Protein AF-A0A1W9TMQ6-F1 (afdb_monomer_lite)

Structure (mmCIF, N/CA/C/O backbone):
data_AF-A0A1W9TMQ6-F1
#
_entry.id   AF-A0A1W9TMQ6-F1
#
loop_
_atom_site.group_PDB
_atom_site.id
_atom_site.type_symbol
_atom_site.label_atom_id
_atom_site.label_alt_id
_atom_site.label_comp_id
_atom_site.label_asym_id
_atom_site.label_entity_id
_atom_site.label_seq_id
_atom_site.pdbx_PDB_ins_code
_atom_site.Cartn_x
_atom_site.Cartn_y
_atom_site.Cartn_z
_atom_site.occupancy
_atom_site.B_iso_or_equiv
_atom_site.auth_seq_id
_atom_site.auth_comp_id
_atom_site.auth_asym_id
_atom_site.auth_atom_id
_atom_site.pdbx_PDB_model_num
ATOM 1 N N . MET A 1 1 ? 16.434 -8.271 -24.098 1.00 42.06 1 MET A N 1
ATOM 2 C CA . MET A 1 1 ? 15.988 -7.238 -23.135 1.00 42.06 1 MET A CA 1
ATOM 3 C C . MET A 1 1 ? 14.821 -7.802 -22.342 1.00 42.06 1 MET A C 1
ATOM 5 O O . MET A 1 1 ? 13.825 -8.167 -22.948 1.00 42.06 1 MET A O 1
ATOM 9 N N . GLY A 1 2 ? 14.970 -7.979 -21.026 1.00 61.38 2 GLY A N 1
ATOM 10 C CA . GLY A 1 2 ? 13.884 -8.468 -20.172 1.00 61.38 2 GLY A CA 1
ATOM 11 C C . GLY A 1 2 ? 12.841 -7.374 -19.952 1.00 61.38 2 GLY A C 1
ATOM 12 O O . GLY A 1 2 ? 13.200 -6.239 -19.654 1.00 61.38 2 GLY A O 1
ATOM 13 N N . ILE A 1 3 ? 11.561 -7.700 -20.120 1.00 63.91 3 ILE A N 1
ATOM 14 C CA . ILE A 1 3 ? 10.454 -6.761 -19.916 1.00 63.91 3 ILE A CA 1
ATOM 15 C C . ILE A 1 3 ? 10.335 -6.514 -18.408 1.00 63.91 3 ILE A C 1
ATOM 17 O O . ILE A 1 3 ? 9.911 -7.397 -17.659 1.00 63.91 3 ILE A O 1
ATOM 21 N N . MET A 1 4 ? 10.755 -5.338 -17.944 1.00 67.44 4 MET A N 1
ATOM 22 C CA . MET A 1 4 ? 10.622 -4.957 -16.541 1.00 67.44 4 MET A CA 1
ATOM 23 C C . MET A 1 4 ? 9.150 -4.648 -16.259 1.00 67.44 4 MET A C 1
ATOM 25 O O . MET A 1 4 ? 8.605 -3.675 -16.775 1.00 67.44 4 MET A O 1
ATOM 29 N N . LYS A 1 5 ? 8.488 -5.508 -15.479 1.00 77.19 5 LYS A N 1
ATOM 30 C CA . LYS A 1 5 ? 7.111 -5.273 -15.033 1.00 77.19 5 LYS A CA 1
ATOM 31 C C . LYS A 1 5 ? 7.126 -4.291 -13.865 1.00 77.19 5 LYS A C 1
ATOM 33 O O . LYS A 1 5 ? 7.811 -4.519 -12.866 1.00 77.19 5 LYS A O 1
ATOM 38 N N . TRP A 1 6 ? 6.363 -3.219 -14.014 1.00 81.62 6 TRP A N 1
ATOM 39 C CA . TRP A 1 6 ? 6.085 -2.249 -12.964 1.00 81.62 6 TRP A CA 1
ATOM 40 C C . TRP A 1 6 ? 4.710 -2.542 -12.376 1.00 81.62 6 TRP A C 1
ATOM 42 O O . TRP A 1 6 ? 3.796 -2.942 -13.098 1.00 81.62 6 TRP A O 1
ATOM 52 N N . TYR A 1 7 ? 4.585 -2.387 -11.063 1.00 88.19 7 TYR A N 1
ATOM 53 C CA . TYR A 1 7 ? 3.319 -2.511 -10.357 1.00 88.19 7 TYR A CA 1
ATOM 54 C C . TYR A 1 7 ? 2.983 -1.165 -9.724 1.00 88.19 7 TYR A C 1
ATOM 56 O O . TYR A 1 7 ? 3.797 -0.612 -8.986 1.00 88.19 7 TYR A O 1
ATOM 64 N N . GLU A 1 8 ? 1.804 -0.638 -10.031 1.00 88.94 8 GLU A N 1
ATOM 65 C CA . GLU A 1 8 ? 1.311 0.610 -9.458 1.00 88.94 8 GLU A CA 1
ATOM 66 C C . GLU A 1 8 ? 0.428 0.312 -8.245 1.00 88.94 8 GLU A C 1
ATOM 68 O O . GLU A 1 8 ? -0.428 -0.578 -8.288 1.00 88.94 8 GLU A O 1
ATOM 73 N 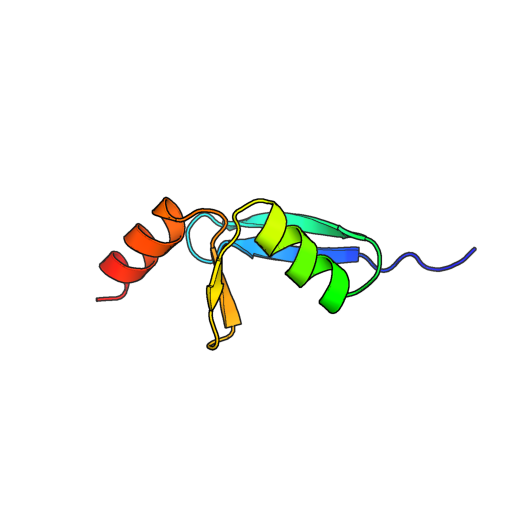N . ILE A 1 9 ? 0.655 1.041 -7.154 1.00 89.81 9 ILE A N 1
ATOM 74 C CA . ILE A 1 9 ? -0.233 1.068 -5.992 1.00 89.81 9 ILE A CA 1
ATOM 75 C C . ILE A 1 9 ? -0.634 2.517 -5.757 1.00 89.81 9 ILE A C 1
ATOM 77 O O . ILE A 1 9 ? 0.226 3.362 -5.508 1.00 89.81 9 ILE A O 1
ATOM 81 N N . SER A 1 10 ? -1.937 2.777 -5.793 1.00 90.50 10 SER A N 1
ATOM 82 C CA . SER A 1 10 ? -2.502 4.119 -5.678 1.00 90.50 10 SER A CA 1
ATOM 83 C C . SER A 1 10 ? -3.367 4.230 -4.432 1.00 90.50 10 SER A C 1
ATOM 85 O O . SER A 1 10 ? -4.121 3.316 -4.112 1.00 90.50 10 SER A O 1
ATOM 87 N N . CYS A 1 11 ? -3.208 5.331 -3.698 1.00 90.38 11 CYS A N 1
ATOM 88 C CA . CYS A 1 11 ? -4.002 5.627 -2.511 1.00 90.38 11 CYS A CA 1
ATOM 89 C C . CYS A 1 11 ? -5.467 5.856 -2.904 1.00 90.38 11 CYS A C 1
ATOM 91 O O . CYS A 1 11 ? -5.745 6.742 -3.707 1.00 90.38 11 CYS A O 1
ATOM 93 N N . ASP A 1 12 ? -6.390 5.112 -2.297 1.00 88.69 12 ASP A N 1
ATOM 94 C CA . ASP A 1 12 ? -7.836 5.185 -2.558 1.00 88.69 12 ASP A CA 1
ATOM 95 C C . ASP A 1 12 ? -8.432 6.539 -2.141 1.00 88.69 12 ASP A C 1
ATOM 97 O O . ASP A 1 12 ? -9.440 6.973 -2.681 1.00 88.69 12 ASP A O 1
ATOM 101 N N . TYR A 1 13 ? -7.791 7.218 -1.184 1.00 87.88 13 TYR A N 1
ATOM 102 C CA . TYR A 1 13 ? -8.251 8.502 -0.658 1.00 87.88 13 TYR A CA 1
ATOM 103 C C . TYR A 1 13 ? -7.715 9.696 -1.459 1.00 87.88 13 TYR A C 1
ATOM 105 O O . TYR A 1 13 ? -8.476 10.454 -2.045 1.00 87.88 13 TYR A O 1
ATOM 113 N N . CYS A 1 14 ? -6.390 9.876 -1.504 1.00 88.00 14 CYS A N 1
ATOM 114 C CA . CYS A 1 14 ? -5.778 11.053 -2.134 1.00 88.00 14 CYS A CA 1
ATOM 115 C C . CYS A 1 14 ? -5.350 10.830 -3.593 1.00 88.00 14 CYS A C 1
ATOM 117 O O . CYS A 1 14 ? -4.787 11.735 -4.206 1.00 88.00 14 CYS A O 1
ATOM 119 N N . GLY A 1 15 ? -5.518 9.620 -4.136 1.00 86.88 15 GLY A N 1
ATOM 120 C CA . GLY A 1 15 ? -5.121 9.277 -5.506 1.00 86.88 15 GLY A CA 1
ATOM 121 C C . GLY A 1 15 ? -3.610 9.196 -5.747 1.00 86.88 15 GLY A C 1
ATOM 122 O O . GLY A 1 15 ? -3.184 8.958 -6.873 1.00 86.88 15 GLY A O 1
ATOM 123 N N . SER A 1 16 ? -2.774 9.380 -4.718 1.00 87.12 16 SER A N 1
ATOM 124 C CA . SER A 1 16 ? -1.314 9.316 -4.868 1.00 87.12 16 SER A CA 1
ATOM 125 C C . SER A 1 16 ? -0.861 7.910 -5.271 1.00 87.12 16 SER A C 1
ATOM 127 O O . SER A 1 16 ? -1.006 6.965 -4.491 1.00 87.12 16 SER A O 1
ATOM 129 N N . GLY A 1 17 ? -0.309 7.788 -6.479 1.00 86.50 17 GLY A N 1
ATOM 130 C CA . GLY A 1 17 ? 0.239 6.557 -7.050 1.0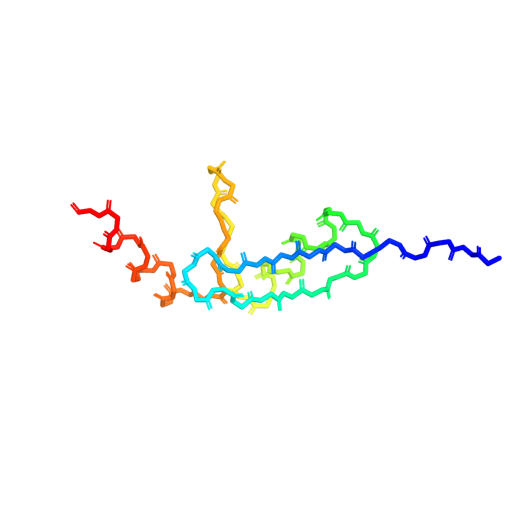0 86.50 17 GLY A CA 1
ATOM 131 C C . GLY A 1 17 ? 1.734 6.392 -6.793 1.00 86.50 17 GLY A C 1
ATOM 132 O O . GLY A 1 17 ? 2.497 7.353 -6.864 1.00 86.50 17 GLY A O 1
ATOM 133 N N . GLN A 1 18 ? 2.163 5.163 -6.509 1.00 86.19 18 GLN A N 1
ATOM 134 C CA . GLN A 1 18 ? 3.572 4.780 -6.426 1.00 86.19 18 GLN A CA 1
ATOM 135 C C . GLN A 1 18 ? 3.860 3.590 -7.341 1.00 86.19 18 GLN A C 1
ATOM 137 O O . GLN A 1 18 ? 3.128 2.597 -7.344 1.00 86.19 18 GLN A O 1
ATOM 142 N N . HIS A 1 19 ? 4.963 3.675 -8.088 1.00 88.88 19 HIS A N 1
ATOM 143 C CA . HIS A 1 19 ? 5.433 2.609 -8.970 1.00 88.88 19 HIS A CA 1
ATOM 144 C C . HIS A 1 19 ? 6.529 1.793 -8.305 1.00 88.88 19 HIS A C 1
ATOM 146 O O . HIS A 1 19 ? 7.576 2.313 -7.923 1.00 88.88 19 HIS A O 1
ATOM 152 N N . PHE A 1 20 ? 6.314 0.485 -8.239 1.00 87.62 20 PHE A N 1
ATOM 153 C CA . PHE A 1 20 ? 7.285 -0.456 -7.710 1.00 87.62 20 PHE A CA 1
ATOM 154 C C . PHE A 1 20 ? 7.804 -1.369 -8.819 1.00 87.62 20 PHE A C 1
ATOM 156 O O . PHE A 1 20 ? 7.019 -1.887 -9.623 1.00 87.62 20 PHE A O 1
ATOM 163 N N . PRO A 1 21 ? 9.120 -1.614 -8.870 1.00 82.94 21 PRO A N 1
ATOM 164 C CA . PRO A 1 21 ? 9.683 -2.560 -9.815 1.00 82.94 21 PRO A CA 1
ATOM 165 C C . PRO A 1 21 ? 9.359 -4.003 -9.400 1.00 82.94 21 PRO A C 1
ATOM 167 O O . PRO A 1 21 ? 9.198 -4.302 -8.217 1.00 82.94 21 PRO A O 1
ATOM 170 N N . LYS A 1 22 ? 9.392 -4.927 -10.367 1.00 80.25 22 LYS A N 1
ATOM 171 C CA . LYS A 1 22 ? 9.366 -6.396 -10.193 1.00 80.25 22 LYS A CA 1
ATOM 172 C C . LYS A 1 22 ? 7.978 -7.040 -10.134 1.00 80.25 22 LYS A C 1
ATOM 174 O O . LYS A 1 22 ? 7.523 -7.586 -11.137 1.00 80.25 22 LYS A O 1
ATOM 179 N N . SER A 1 23 ? 7.375 -7.131 -8.948 1.00 85.00 23 SER A N 1
ATOM 180 C CA . SER A 1 23 ? 6.223 -8.005 -8.686 1.00 85.00 23 SER A CA 1
ATOM 181 C C . SER A 1 23 ? 5.266 -7.403 -7.664 1.00 85.00 23 SER A C 1
ATOM 183 O O . SER A 1 23 ? 5.667 -6.616 -6.809 1.00 85.00 23 SER A O 1
ATOM 185 N N . LYS A 1 24 ? 3.998 -7.833 -7.711 1.00 84.94 24 LYS A N 1
ATOM 186 C CA . LYS A 1 24 ? 2.958 -7.397 -6.768 1.00 84.94 24 LYS A CA 1
ATOM 187 C C . LYS A 1 24 ? 3.363 -7.641 -5.311 1.00 84.94 24 LYS A C 1
ATOM 189 O O . LYS A 1 24 ? 3.225 -6.751 -4.490 1.00 84.94 24 LYS A O 1
ATOM 194 N N . PHE A 1 25 ? 3.909 -8.814 -4.988 1.00 87.12 25 PHE A N 1
ATOM 195 C CA . PHE A 1 25 ? 4.349 -9.127 -3.622 1.00 87.12 25 PHE A CA 1
ATOM 196 C C . PHE A 1 25 ? 5.435 -8.171 -3.117 1.00 87.12 25 PHE A C 1
ATOM 198 O O . PHE A 1 25 ? 5.355 -7.701 -1.984 1.00 87.12 25 PHE A O 1
ATOM 205 N N . PHE A 1 26 ? 6.418 -7.852 -3.965 1.00 88.94 26 PHE A N 1
ATOM 206 C CA . PHE A 1 26 ? 7.457 -6.883 -3.628 1.00 88.94 26 PHE A CA 1
ATOM 207 C C . PHE A 1 26 ? 6.862 -5.483 -3.429 1.00 88.94 26 PHE A C 1
ATOM 209 O O . PHE A 1 26 ? 7.122 -4.855 -2.407 1.00 88.94 26 PHE A O 1
ATOM 216 N N . ALA A 1 27 ? 5.997 -5.045 -4.349 1.00 89.50 27 ALA A N 1
ATOM 217 C CA . ALA A 1 27 ? 5.313 -3.757 -4.276 1.00 89.50 27 ALA A CA 1
ATOM 218 C C . ALA A 1 27 ? 4.518 -3.592 -2.972 1.00 89.50 27 ALA A C 1
ATO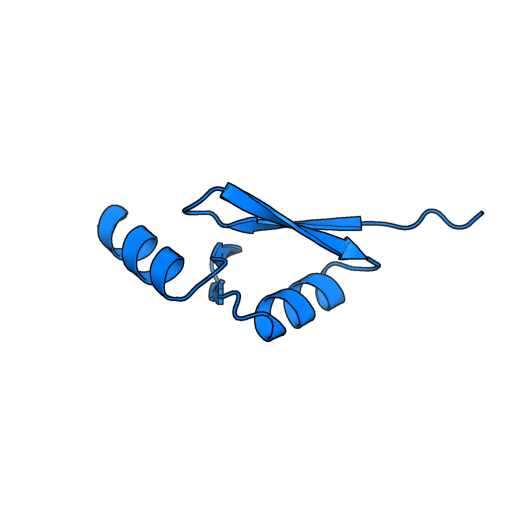M 220 O O . ALA A 1 27 ? 4.662 -2.588 -2.289 1.00 89.50 27 ALA A O 1
ATOM 221 N N . LEU A 1 28 ? 3.734 -4.603 -2.580 1.00 89.06 28 LEU A N 1
ATOM 222 C CA . LEU A 1 28 ? 2.948 -4.579 -1.341 1.00 89.06 28 LEU A CA 1
ATOM 223 C C . LEU A 1 28 ? 3.837 -4.506 -0.090 1.00 89.06 28 LEU A C 1
ATOM 225 O O . LEU A 1 28 ? 3.501 -3.811 0.868 1.00 89.06 28 LEU A O 1
ATOM 229 N N . SER A 1 29 ? 4.958 -5.232 -0.086 1.00 90.19 29 SER A N 1
ATOM 230 C CA . SER A 1 29 ? 5.907 -5.214 1.030 1.00 90.19 29 SER A CA 1
ATOM 231 C C . SER A 1 29 ? 6.575 -3.847 1.170 1.00 90.19 29 SER A C 1
ATOM 233 O O . SER A 1 29 ? 6.613 -3.296 2.268 1.00 90.19 29 SER A O 1
ATOM 235 N N . GLU A 1 30 ? 7.069 -3.276 0.072 1.00 90.88 30 GLU A N 1
ATOM 236 C CA . GLU A 1 30 ? 7.719 -1.962 0.086 1.00 90.88 30 GLU A CA 1
ATOM 237 C C . GLU A 1 30 ? 6.723 -0.841 0.390 1.00 90.88 30 GLU A C 1
ATOM 239 O O . GLU A 1 30 ? 7.015 0.021 1.214 1.00 90.88 30 GLU A O 1
ATOM 244 N N . TYR A 1 31 ? 5.508 -0.905 -0.160 1.00 88.31 31 TYR A N 1
ATOM 245 C CA . TYR A 1 31 ? 4.442 0.046 0.157 1.00 88.31 31 TYR A CA 1
ATOM 246 C C . TYR A 1 31 ? 4.142 0.083 1.660 1.00 88.31 31 TYR A C 1
ATOM 248 O O . TYR A 1 31 ? 4.048 1.164 2.237 1.00 88.31 31 TYR A O 1
ATOM 256 N N . LYS A 1 32 ? 4.094 -1.081 2.330 1.00 88.25 32 LYS A N 1
ATOM 257 C CA . LYS A 1 32 ? 3.977 -1.144 3.798 1.00 88.25 32 LYS A CA 1
ATOM 258 C C . LYS A 1 32 ? 5.185 -0.545 4.518 1.00 88.25 32 LYS A C 1
ATOM 260 O O . LYS A 1 32 ? 5.009 0.134 5.526 1.00 88.25 32 LYS A O 1
ATOM 265 N N . ARG A 1 33 ? 6.407 -0.769 4.021 1.00 89.00 33 ARG A N 1
ATOM 266 C CA . ARG A 1 33 ? 7.633 -0.205 4.623 1.00 89.00 33 ARG A CA 1
ATOM 267 C C . ARG A 1 33 ? 7.702 1.314 4.521 1.00 89.00 33 ARG A C 1
ATOM 269 O O . ARG A 1 33 ? 8.242 1.939 5.425 1.00 89.00 33 ARG A O 1
ATOM 276 N N . LEU A 1 34 ? 7.137 1.896 3.467 1.00 88.06 34 LEU A N 1
ATOM 277 C CA . LEU A 1 34 ? 7.042 3.347 3.286 1.00 88.06 34 LEU A CA 1
ATOM 278 C C . LEU A 1 34 ? 5.959 4.000 4.165 1.00 88.06 34 LEU A C 1
ATOM 280 O O . LEU A 1 34 ? 5.799 5.215 4.127 1.00 88.06 34 LEU A O 1
ATOM 284 N N . GLY A 1 35 ? 5.225 3.215 4.962 1.00 87.50 35 GLY A N 1
ATOM 285 C CA . GLY A 1 35 ? 4.133 3.702 5.809 1.00 87.50 35 GLY A CA 1
ATOM 286 C C . GLY A 1 35 ? 2.752 3.616 5.158 1.00 87.50 35 GLY A C 1
ATOM 287 O O . GLY A 1 35 ? 1.773 4.091 5.736 1.00 87.50 35 GLY A O 1
ATOM 288 N N . GLY A 1 36 ? 2.653 2.985 3.986 1.00 90.19 36 GLY A N 1
ATOM 289 C CA . GLY A 1 36 ? 1.384 2.681 3.345 1.00 90.19 36 GLY A CA 1
ATOM 290 C C . GLY A 1 36 ? 0.598 1.609 4.105 1.00 90.19 36 GLY A C 1
ATOM 291 O O . GLY A 1 36 ? 1.138 0.618 4.599 1.00 90.19 36 GLY A O 1
ATOM 292 N N . ILE A 1 37 ? -0.712 1.787 4.182 1.00 90.69 37 ILE A N 1
ATOM 293 C CA . ILE A 1 37 ? -1.648 0.874 4.828 1.00 90.69 37 ILE A CA 1
ATOM 294 C C . ILE A 1 37 ? -2.385 0.104 3.738 1.00 90.69 37 ILE A C 1
ATOM 296 O O . ILE A 1 37 ? -2.918 0.682 2.794 1.00 90.69 37 ILE A O 1
ATOM 300 N N . ILE A 1 38 ? -2.417 -1.218 3.881 1.00 90.31 38 ILE A N 1
ATOM 301 C CA . ILE A 1 38 ? -3.082 -2.129 2.947 1.00 90.31 38 ILE A CA 1
ATOM 302 C C . ILE A 1 38 ? -4.150 -2.877 3.724 1.00 90.31 38 ILE A C 1
ATOM 304 O O . ILE A 1 38 ? -3.825 -3.591 4.680 1.00 90.31 38 ILE A O 1
ATOM 308 N N . LYS A 1 39 ? -5.408 -2.705 3.333 1.00 89.19 39 LYS A N 1
ATOM 309 C CA . LYS A 1 39 ? -6.547 -3.349 3.983 1.00 89.19 39 LYS A CA 1
ATOM 310 C C . LYS A 1 39 ? -6.852 -4.696 3.335 1.00 89.19 39 LYS A C 1
ATOM 312 O O . LYS A 1 39 ? -6.520 -4.939 2.178 1.00 89.19 39 LYS A O 1
ATOM 317 N N . SER A 1 40 ? -7.510 -5.576 4.086 1.00 86.06 40 SER A N 1
ATOM 318 C CA . SER A 1 40 ? -7.896 -6.907 3.600 1.00 86.06 40 SER A CA 1
ATOM 319 C C . SER A 1 40 ? -8.956 -6.866 2.496 1.00 86.06 40 SER A C 1
ATOM 321 O O . SER A 1 40 ? -9.046 -7.814 1.725 1.00 86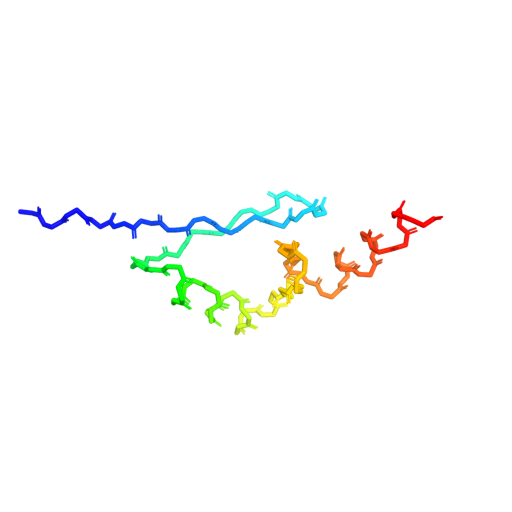.06 40 SER A O 1
ATOM 323 N N . ASP A 1 41 ? -9.731 -5.782 2.399 1.00 85.19 41 ASP A N 1
ATOM 324 C CA . ASP A 1 41 ? -10.699 -5.557 1.316 1.00 85.19 41 ASP A CA 1
ATOM 325 C C . ASP A 1 41 ? -10.040 -5.138 -0.014 1.00 85.19 41 ASP A C 1
ATOM 327 O O . ASP A 1 41 ? -10.704 -5.099 -1.045 1.00 85.19 41 ASP A O 1
ATOM 331 N N . GLY A 1 42 ? -8.727 -4.877 -0.008 1.00 83.56 42 GLY A N 1
ATOM 332 C CA . GLY A 1 42 ? -7.981 -4.436 -1.184 1.00 83.56 42 GLY A CA 1
ATOM 333 C C . GLY A 1 42 ? -7.778 -2.923 -1.277 1.00 83.56 42 GLY A C 1
ATOM 334 O O . GLY A 1 42 ? -7.090 -2.492 -2.197 1.00 83.56 42 GLY A O 1
ATOM 335 N N . SER A 1 43 ? -8.299 -2.126 -0.337 1.00 88.50 43 SER A N 1
ATOM 336 C CA . SER A 1 43 ? -8.014 -0.686 -0.267 1.00 88.50 43 SER A CA 1
ATOM 337 C C . SER A 1 43 ? -6.561 -0.392 0.128 1.00 88.50 43 SER A C 1
ATOM 339 O O . SER A 1 43 ? -5.991 -1.026 1.028 1.00 88.50 43 SER A O 1
ATOM 341 N N . PHE A 1 44 ? -5.985 0.630 -0.506 1.00 90.75 44 PHE A N 1
ATOM 342 C CA . PHE A 1 44 ? -4.627 1.120 -0.264 1.00 90.75 44 PHE A CA 1
ATOM 343 C C . PHE A 1 44 ? -4.665 2.563 0.228 1.00 90.75 44 PHE A C 1
ATOM 345 O O . PHE A 1 44 ? -5.350 3.397 -0.353 1.00 90.75 44 PHE A O 1
ATOM 352 N N . TYR A 1 45 ? -3.896 2.881 1.265 1.00 91.31 45 TYR A N 1
ATOM 353 C CA . TYR A 1 45 ? -3.789 4.237 1.798 1.00 91.31 45 TYR A CA 1
ATOM 354 C C . TYR A 1 45 ? -2.322 4.604 1.977 1.00 91.31 45 TYR A C 1
ATOM 356 O O . TYR A 1 45 ? -1.575 3.857 2.599 1.00 91.31 45 TYR A O 1
ATOM 364 N N . CYS A 1 46 ? -1.889 5.753 1.464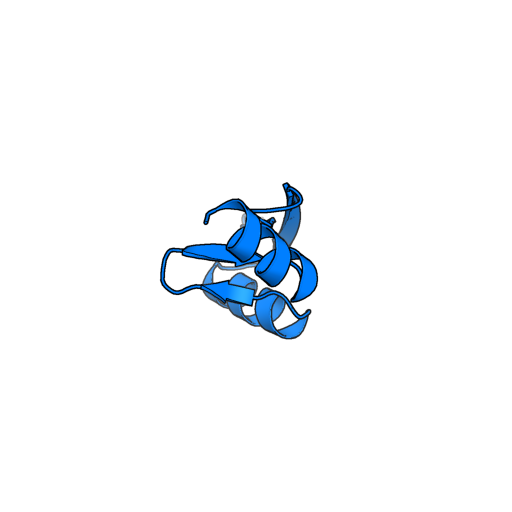 1.00 89.50 46 CYS A N 1
ATOM 365 C CA . CYS A 1 46 ? -0.475 6.140 1.510 1.00 89.50 46 CYS A CA 1
ATOM 366 C C . CYS A 1 46 ? -0.004 6.600 2.896 1.00 89.50 46 CYS A C 1
ATOM 368 O O . CYS A 1 46 ? 1.195 6.697 3.128 1.00 89.50 46 CYS A O 1
ATOM 370 N N . SER A 1 47 ? -0.929 6.899 3.807 1.00 88.56 47 SER A N 1
ATOM 371 C CA . SER A 1 47 ? -0.629 7.322 5.171 1.00 88.56 47 SER A CA 1
ATOM 372 C C . SER A 1 47 ? -1.767 6.956 6.120 1.00 88.56 47 SER A C 1
ATOM 374 O O . SER A 1 47 ? -2.902 6.705 5.699 1.00 88.56 47 SER A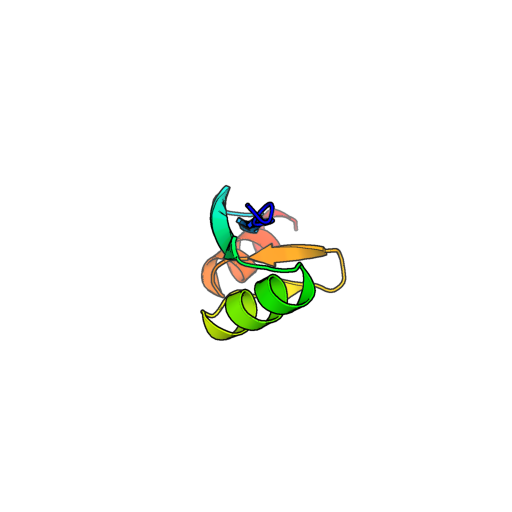 O 1
ATOM 376 N N . LYS A 1 48 ? -1.467 6.970 7.424 1.00 87.69 48 LYS A N 1
ATOM 377 C CA . LYS A 1 48 ? -2.474 6.825 8.485 1.00 87.69 48 LYS A CA 1
ATOM 378 C C . LYS A 1 48 ? -3.561 7.893 8.386 1.00 87.69 48 LYS A C 1
ATOM 380 O O . LYS A 1 48 ? -4.727 7.571 8.541 1.00 87.69 48 LYS A O 1
ATOM 385 N N . GLU A 1 49 ? -3.185 9.123 8.053 1.00 88.75 49 GLU A N 1
ATOM 386 C CA . GLU A 1 49 ? -4.124 10.230 7.876 1.00 88.75 49 GLU A CA 1
ATOM 387 C C . GLU A 1 49 ? -5.104 9.973 6.724 1.00 88.75 49 GLU A C 1
ATOM 389 O O . GLU A 1 49 ? -6.308 10.121 6.905 1.00 88.75 49 GLU A O 1
ATOM 394 N N . CYS A 1 50 ? -4.620 9.522 5.561 1.00 88.38 50 CYS A N 1
ATOM 395 C CA . CYS A 1 50 ? -5.490 9.155 4.439 1.00 88.38 50 CYS A CA 1
ATOM 396 C C . CYS A 1 50 ? -6.420 7.989 4.794 1.00 88.38 50 CYS A C 1
ATOM 398 O O . CYS A 1 50 ? -7.575 7.965 4.379 1.00 88.38 50 CYS A O 1
ATOM 400 N N . TYR A 1 51 ? -5.918 7.023 5.567 1.00 89.06 51 TYR A N 1
ATOM 401 C CA . TYR A 1 51 ? -6.724 5.914 6.067 1.00 89.06 51 TYR A CA 1
ATOM 402 C C . TYR A 1 51 ? -7.820 6.384 7.026 1.00 89.06 51 TYR A C 1
ATOM 404 O O . TYR A 1 51 ? -8.967 5.975 6.877 1.00 89.06 51 TYR A O 1
ATOM 412 N N . GLU A 1 52 ? -7.483 7.234 7.997 1.00 88.56 52 GLU A N 1
ATOM 413 C CA . GLU A 1 52 ? -8.448 7.752 8.965 1.00 88.56 52 GLU A CA 1
ATOM 414 C C . GLU A 1 52 ? -9.499 8.611 8.254 1.00 88.56 52 GLU A C 1
ATOM 416 O O . GLU A 1 52 ? -10.679 8.288 8.349 1.00 88.56 52 GLU A O 1
ATOM 421 N N . ASN A 1 53 ? -9.102 9.604 7.451 1.00 86.50 53 ASN A N 1
ATOM 422 C CA . ASN A 1 53 ? -10.056 10.442 6.713 1.00 86.50 53 ASN A CA 1
ATOM 423 C C . ASN A 1 53 ? -10.942 9.623 5.763 1.00 86.50 53 ASN A C 1
ATOM 425 O O . ASN A 1 53 ? -12.163 9.738 5.818 1.00 86.50 53 ASN A O 1
ATOM 429 N N . GLY A 1 54 ? -10.361 8.716 4.970 1.00 80.56 54 GLY A N 1
ATOM 430 C CA . GLY A 1 54 ? -11.138 7.856 4.075 1.00 80.56 54 GLY A CA 1
ATOM 431 C C . GLY A 1 54 ? -12.070 6.880 4.804 1.00 80.56 54 GLY A C 1
ATOM 432 O O . GLY A 1 54 ? -13.087 6.471 4.247 1.00 80.56 54 GLY A O 1
ATOM 433 N N . TYR A 1 55 ? -11.754 6.504 6.046 1.00 74.81 55 TYR A N 1
ATOM 434 C CA . TYR A 1 55 ? -12.632 5.688 6.886 1.00 74.81 55 TYR A CA 1
ATOM 435 C C . TYR A 1 55 ? -13.770 6.505 7.514 1.00 74.81 55 TYR A C 1
ATOM 437 O O . TYR A 1 55 ? -14.862 5.971 7.700 1.00 74.81 55 TYR A O 1
ATOM 445 N N . PHE A 1 56 ? -13.528 7.779 7.835 1.00 68.00 56 PHE A N 1
ATOM 446 C CA . PHE A 1 56 ? -14.547 8.681 8.374 1.00 68.00 56 PHE A CA 1
ATOM 447 C C . PHE A 1 56 ? -15.503 9.208 7.296 1.00 68.00 56 PHE A C 1
ATOM 449 O O . PHE A 1 56 ? -16.682 9.341 7.591 1.00 68.00 56 PHE A O 1
ATOM 456 N N . GLU A 1 57 ? -15.046 9.444 6.060 1.00 65.38 57 GLU A N 1
ATOM 457 C CA . GLU A 1 57 ? -15.919 9.895 4.959 1.00 65.38 57 GLU A CA 1
ATOM 458 C C . GLU A 1 57 ? -16.800 8.783 4.367 1.00 65.38 57 GLU A C 1
ATOM 460 O O . GLU A 1 57 ? -17.868 9.061 3.828 1.00 65.38 57 GLU A O 1
ATOM 465 N N . LYS A 1 58 ? -16.388 7.510 4.469 1.00 57.09 58 LYS A N 1
ATOM 466 C CA . LYS A 1 58 ? -17.209 6.357 4.042 1.00 57.09 58 LYS A CA 1
ATOM 467 C C . LYS A 1 58 ? -18.284 5.959 5.077 1.00 57.09 58 LYS A C 1
ATOM 469 O O . LYS A 1 58 ? -18.882 4.892 4.924 1.00 57.09 58 LYS A O 1
ATOM 474 N N . LYS A 1 59 ? -18.508 6.754 6.130 1.00 50.09 59 LYS A N 1
ATOM 475 C CA . LYS A 1 59 ? -19.389 6.441 7.267 1.00 50.09 59 LYS A CA 1
ATOM 476 C C . LYS A 1 59 ? -20.506 7.467 7.417 1.00 50.09 59 LYS A C 1
ATOM 478 O O . LYS A 1 59 ? -21.625 7.026 7.757 1.00 50.09 59 LYS A O 1
#

Foldseek 3Di:
DDDWDWDWDAAPQPRDIDIDTDDPVRVVVVLVVQAWDADPVGHIHSHPVSVVVVVVVVD

Sequence (59 aa):
MGIMKWYEISCDYCGSGQHFPKSKFFALSEYKRLGGIIKSDGSFYCSKECYENGYFEKK

Secondary structure (DSSP, 8-state):
-----EEEEE-TTT--EEEEES-HHHHHHHHHHTT-EE-TTS-EESSHHHHHHHHHHT-

Radius of gyration: 12.53 Å; chains: 1; bounding box: 35×20×32 Å

pLDDT: mean 83.52, std 10.54, range [42.06, 91.31]